Protein AF-A0A954UBF9-F1 (afdb_monomer)

Foldseek 3Di:
DDDDDDDDDDPDPDDDDPDDDPPPPVPPLVCCVVPPVLLVQLVVLLVVLVVVDVDQLSSLQVSLCVLVVDGDDPVRSVVSVVQLVVLVVVCVVPVPPDDHSSSVSSSVSSNVPPVPDDD

Mean predicted aligned error: 14.03 Å

pLDDT: mean 73.56, std 21.66, range [33.94, 95.56]

Structure (mmCIF, N/CA/C/O backbone):
data_AF-A0A954UBF9-F1
#
_entry.id   AF-A0A954UBF9-F1
#
loop_
_atom_site.group_PDB
_atom_site.id
_atom_site.type_symbol
_atom_site.label_atom_id
_atom_site.label_alt_id
_atom_site.label_comp_id
_atom_site.label_asym_id
_atom_site.label_entity_id
_atom_site.label_seq_id
_atom_site.pdbx_PDB_ins_code
_atom_site.Cartn_x
_atom_site.Cartn_y
_atom_site.Cartn_z
_atom_site.occupancy
_atom_site.B_iso_or_equiv
_atom_site.auth_seq_id
_atom_site.auth_comp_id
_atom_site.auth_asym_id
_atom_site.auth_atom_id
_atom_site.pdbx_PDB_model_num
ATOM 1 N N . MET A 1 1 ? 11.842 -38.700 4.504 1.00 33.94 1 MET A N 1
ATOM 2 C CA . MET A 1 1 ? 12.519 -37.690 5.351 1.00 33.94 1 MET A CA 1
ATOM 3 C C . MET A 1 1 ? 13.905 -38.224 5.705 1.00 33.94 1 MET A C 1
ATOM 5 O O . MET A 1 1 ? 13.950 -39.401 6.033 1.00 33.94 1 MET A O 1
ATOM 9 N N . PRO A 1 2 ? 14.974 -37.421 5.834 1.00 45.03 2 PRO A N 1
ATOM 10 C CA . PRO A 1 2 ? 15.465 -36.325 4.982 1.00 45.03 2 PRO A CA 1
ATOM 11 C C . PRO A 1 2 ? 17.010 -36.391 4.789 1.00 45.03 2 PRO A C 1
ATOM 13 O O . PRO A 1 2 ? 17.710 -37.001 5.590 1.00 45.03 2 PRO A O 1
ATOM 16 N N . GLN A 1 3 ? 17.579 -35.674 3.816 1.00 41.50 3 GLN A N 1
ATOM 17 C CA . GLN A 1 3 ? 18.884 -35.039 4.043 1.00 41.50 3 GLN A CA 1
ATOM 18 C C . GLN A 1 3 ? 19.006 -33.772 3.204 1.00 41.50 3 GLN A C 1
ATOM 20 O O . GLN A 1 3 ? 18.698 -33.726 2.018 1.00 41.50 3 GLN A O 1
ATOM 25 N N . VAL A 1 4 ? 19.362 -32.724 3.918 1.00 45.38 4 VAL A N 1
ATOM 26 C CA . VAL A 1 4 ? 19.354 -31.329 3.534 1.00 45.38 4 VAL A CA 1
ATOM 27 C C . VAL A 1 4 ? 20.754 -30.884 3.105 1.00 45.38 4 VAL A C 1
ATOM 29 O O . VAL A 1 4 ? 21.746 -31.338 3.665 1.00 45.38 4 VAL A O 1
ATOM 32 N N . PHE A 1 5 ? 20.759 -29.883 2.225 1.00 40.53 5 PHE A N 1
ATOM 33 C CA . PHE A 1 5 ? 21.739 -28.799 2.089 1.00 40.53 5 PHE A CA 1
ATOM 34 C C . PHE A 1 5 ? 23.041 -28.966 1.280 1.00 40.53 5 PHE A C 1
ATOM 36 O O . PHE A 1 5 ? 23.942 -29.714 1.638 1.00 40.53 5 PHE A O 1
ATOM 43 N N . ARG A 1 6 ? 23.166 -27.985 0.362 1.00 42.72 6 ARG A N 1
ATOM 44 C CA . ARG A 1 6 ? 24.368 -27.299 -0.159 1.00 42.72 6 ARG A CA 1
ATOM 45 C C . ARG A 1 6 ? 25.121 -28.079 -1.233 1.00 42.72 6 ARG A C 1
ATOM 47 O O . ARG A 1 6 ? 25.582 -29.187 -1.010 1.00 42.72 6 ARG A O 1
ATOM 54 N N . THR A 1 7 ? 25.335 -27.487 -2.405 1.00 43.22 7 THR A N 1
ATOM 55 C CA . THR A 1 7 ? 26.572 -26.720 -2.616 1.00 43.22 7 THR A CA 1
ATOM 56 C C . THR A 1 7 ? 26.487 -25.941 -3.932 1.00 43.22 7 THR A C 1
ATOM 58 O O . THR A 1 7 ? 26.424 -26.546 -4.991 1.00 43.22 7 THR A O 1
ATOM 61 N N . PHE A 1 8 ? 26.459 -24.616 -3.788 1.00 46.31 8 PHE A N 1
ATOM 62 C CA . PHE A 1 8 ? 27.173 -23.601 -4.569 1.00 46.31 8 PHE A CA 1
ATOM 63 C C . PHE A 1 8 ? 27.091 -23.617 -6.105 1.00 46.31 8 PHE A C 1
ATOM 65 O O . PHE A 1 8 ? 27.603 -24.501 -6.781 1.00 46.31 8 PHE A O 1
ATOM 72 N N . ASP A 1 9 ? 26.486 -22.536 -6.602 1.00 51.47 9 ASP A N 1
ATOM 73 C CA . ASP A 1 9 ? 26.899 -21.731 -7.75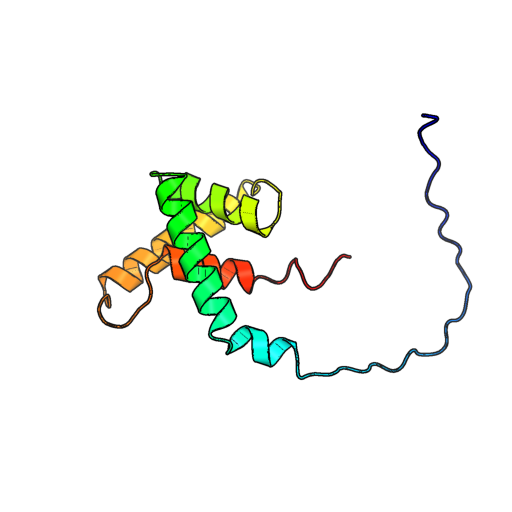3 1.00 51.47 9 ASP A CA 1
ATOM 74 C C . ASP A 1 9 ? 28.155 -22.225 -8.492 1.00 51.47 9 ASP A C 1
ATOM 76 O O . ASP A 1 9 ? 29.2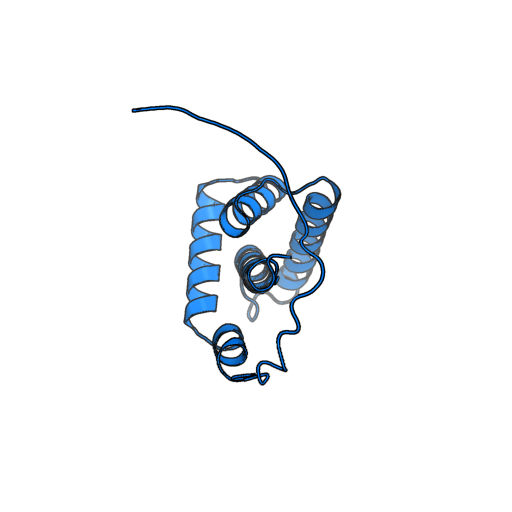89 -22.078 -8.031 1.00 51.47 9 ASP A O 1
ATOM 80 N N . ALA A 1 10 ? 27.921 -22.794 -9.669 1.00 41.09 10 ALA A N 1
ATOM 81 C CA . ALA A 1 10 ? 28.916 -22.884 -10.716 1.00 41.09 10 ALA A CA 1
ATOM 82 C C . ALA A 1 10 ? 28.309 -22.250 -11.967 1.00 41.09 10 ALA A C 1
ATOM 84 O O . ALA A 1 10 ? 27.628 -22.917 -12.752 1.00 41.09 10 ALA A O 1
ATOM 85 N N . ALA A 1 11 ? 28.561 -20.954 -12.155 1.00 42.06 11 ALA A N 1
ATOM 86 C CA . ALA A 1 11 ? 28.496 -20.329 -13.465 1.00 42.06 11 ALA A CA 1
ATOM 87 C C . ALA A 1 11 ? 29.330 -21.171 -14.444 1.00 42.06 11 ALA A C 1
ATOM 89 O O . ALA A 1 11 ? 30.557 -21.212 -14.361 1.00 42.06 11 ALA A O 1
ATOM 90 N N . SER A 1 12 ? 28.657 -21.881 -15.348 1.00 40.31 12 SER A N 1
ATOM 91 C CA . SER A 1 12 ? 29.299 -22.453 -16.528 1.00 40.31 12 SER A CA 1
ATOM 92 C C . SER A 1 12 ? 29.264 -21.387 -17.621 1.00 40.31 12 SER A C 1
ATOM 94 O O . SER A 1 12 ? 28.176 -21.087 -18.121 1.00 40.31 12 SER A O 1
ATOM 96 N N . PRO A 1 13 ? 30.407 -20.769 -17.970 1.00 53.22 13 PRO A N 1
ATOM 97 C CA . PRO A 1 13 ? 30.501 -19.964 -19.170 1.00 53.22 13 PRO A CA 1
ATOM 98 C C . PRO A 1 13 ? 30.523 -20.920 -20.368 1.00 53.22 13 PRO A C 1
ATOM 100 O O . PRO A 1 13 ? 30.956 -22.063 -20.249 1.00 53.22 13 PRO A O 1
ATOM 103 N N . ASP A 1 14 ? 30.055 -20.445 -21.513 1.00 49.03 14 ASP A N 1
ATOM 104 C CA . ASP A 1 14 ? 29.993 -21.183 -22.777 1.00 49.03 14 ASP A CA 1
ATOM 105 C C . ASP A 1 14 ? 28.873 -22.219 -22.898 1.00 49.03 14 ASP A C 1
ATOM 107 O O . ASP A 1 14 ? 29.082 -23.427 -22.983 1.00 49.03 14 ASP A O 1
ATOM 111 N N . ASN A 1 15 ? 27.654 -21.718 -23.104 1.00 35.69 15 ASN A N 1
ATOM 112 C CA . ASN A 1 15 ? 26.814 -22.344 -24.116 1.00 35.69 15 ASN A CA 1
ATOM 113 C C . ASN A 1 15 ? 26.088 -21.275 -24.935 1.00 35.69 15 ASN A C 1
ATOM 115 O O . ASN A 1 15 ? 25.137 -20.638 -24.474 1.00 35.69 15 ASN A O 1
ATOM 119 N N . HIS A 1 16 ? 26.562 -21.080 -26.169 1.00 43.47 16 HIS A N 1
ATOM 120 C CA . HIS A 1 16 ? 25.871 -20.341 -27.218 1.00 43.47 16 HIS A CA 1
ATOM 121 C C . HIS A 1 16 ? 24.403 -20.773 -27.269 1.00 43.47 16 HIS A C 1
ATOM 123 O O . HIS A 1 16 ? 24.077 -21.847 -27.771 1.00 43.47 16 HIS A O 1
ATOM 129 N N . THR A 1 17 ? 23.509 -19.916 -26.783 1.00 41.12 17 THR A N 1
ATOM 130 C CA . THR A 1 17 ? 22.085 -20.066 -27.064 1.00 41.12 17 THR A CA 1
ATOM 131 C C . THR A 1 17 ? 21.761 -19.087 -28.187 1.00 41.12 17 THR A C 1
ATOM 133 O O . THR A 1 17 ? 21.810 -17.875 -27.968 1.00 41.12 17 THR A O 1
ATOM 136 N N . PRO A 1 18 ? 21.505 -19.570 -29.415 1.00 45.16 18 PRO A N 1
ATOM 137 C CA . PRO A 1 18 ? 21.124 -18.706 -30.514 1.00 45.16 18 PRO A CA 1
ATOM 138 C C . PRO A 1 18 ? 19.775 -18.092 -30.149 1.00 45.16 18 PRO A C 1
ATOM 140 O O . PRO A 1 18 ? 18.848 -18.815 -29.793 1.00 45.16 18 PRO A O 1
ATOM 143 N N . ILE A 1 19 ? 19.729 -16.759 -30.169 1.00 52.78 19 ILE A N 1
ATOM 144 C CA . ILE A 1 19 ? 18.548 -15.890 -30.250 1.00 52.78 19 ILE A CA 1
ATOM 145 C C . ILE A 1 19 ? 17.236 -16.664 -30.061 1.00 52.78 19 ILE A C 1
ATOM 147 O O . ILE A 1 19 ? 16.664 -17.200 -31.012 1.00 52.78 19 ILE A O 1
ATOM 151 N N . ARG A 1 20 ? 16.722 -16.698 -28.8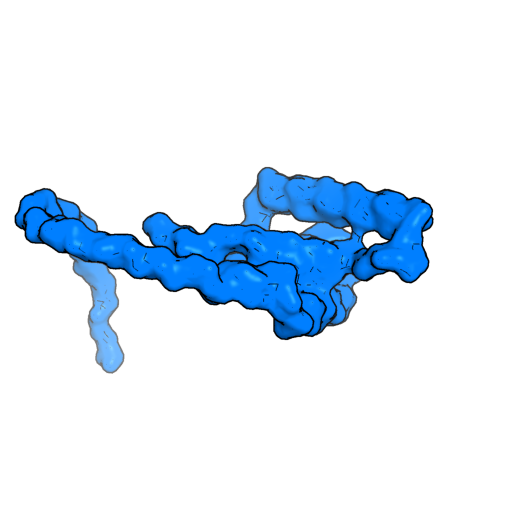27 1.00 47.97 20 ARG A N 1
ATOM 152 C CA . ARG A 1 20 ? 15.281 -16.884 -28.676 1.00 47.97 20 ARG A CA 1
ATOM 153 C C . ARG A 1 20 ? 14.632 -15.607 -29.180 1.00 47.97 20 ARG A C 1
ATOM 155 O O . ARG A 1 20 ? 14.919 -14.527 -28.669 1.00 47.97 20 ARG A O 1
ATOM 162 N N . ALA A 1 21 ? 13.790 -15.739 -30.197 1.00 43.22 21 ALA A N 1
ATOM 163 C CA . ALA A 1 21 ? 12.949 -14.652 -30.653 1.00 43.22 21 ALA A CA 1
ATOM 164 C C . ALA A 1 21 ? 12.226 -14.042 -29.445 1.00 43.22 21 ALA A C 1
ATOM 166 O O . ALA A 1 21 ? 11.537 -14.747 -28.704 1.00 43.22 21 ALA A O 1
ATOM 167 N N . GLN A 1 22 ? 12.401 -12.732 -29.260 1.00 45.50 22 GLN A N 1
ATOM 168 C CA . GLN A 1 22 ? 11.467 -11.915 -28.508 1.00 45.50 22 GLN A CA 1
ATOM 169 C C . GLN A 1 22 ? 10.094 -12.111 -29.143 1.00 45.50 22 GLN A C 1
ATOM 171 O O . GLN A 1 22 ? 9.754 -11.475 -30.136 1.00 45.50 22 GLN A O 1
ATOM 176 N N . THR A 1 23 ? 9.282 -12.982 -28.565 1.00 40.91 23 THR A N 1
ATOM 177 C CA . THR A 1 23 ? 7.846 -12.785 -28.638 1.00 40.91 23 THR A CA 1
ATOM 178 C C . THR A 1 23 ? 7.518 -11.871 -27.475 1.00 40.91 23 THR A C 1
ATOM 180 O O . THR A 1 23 ? 7.107 -12.319 -26.404 1.00 40.91 23 THR A O 1
ATOM 183 N N . SER A 1 24 ? 7.732 -10.566 -27.672 1.00 49.16 24 SER A N 1
ATOM 184 C CA . SER A 1 24 ? 6.822 -9.638 -27.027 1.00 49.16 24 SER A CA 1
ATOM 185 C C . SER A 1 24 ? 5.447 -10.062 -27.536 1.00 49.16 24 SER A C 1
ATOM 187 O O . SER A 1 24 ? 5.149 -9.974 -28.723 1.00 49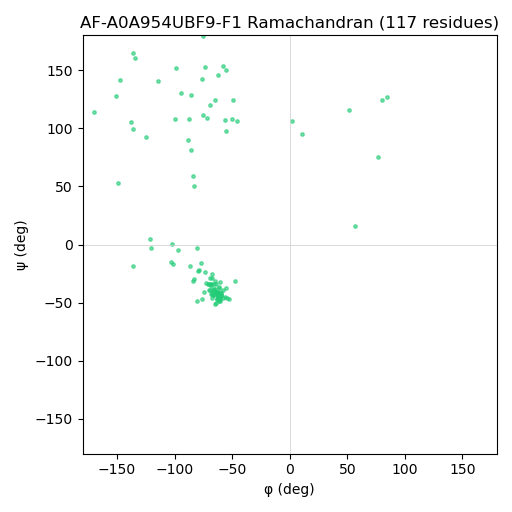.16 24 SER A O 1
ATOM 189 N N . VAL A 1 25 ? 4.650 -10.687 -26.675 1.00 43.69 25 VAL A N 1
ATOM 190 C CA . VAL A 1 25 ? 3.204 -10.640 -26.847 1.00 43.69 25 VAL A CA 1
ATOM 191 C C . VAL A 1 25 ? 2.816 -9.387 -26.078 1.00 43.69 25 VAL A C 1
ATOM 193 O O . VAL A 1 25 ? 2.617 -9.446 -24.862 1.00 43.69 25 VAL A O 1
ATOM 196 N N . PRO A 1 26 ? 2.796 -8.213 -26.731 1.00 48.75 26 PRO A N 1
ATOM 197 C CA . PRO A 1 26 ? 2.582 -6.941 -26.074 1.00 48.75 26 PRO A CA 1
ATOM 198 C C . PRO A 1 26 ? 1.068 -6.739 -25.943 1.00 48.75 26 PRO A C 1
ATOM 200 O O . PRO A 1 26 ? 0.500 -5.813 -26.509 1.00 48.75 26 PRO A O 1
ATOM 203 N N . GLN A 1 27 ? 0.390 -7.670 -25.267 1.00 45.94 27 GLN A N 1
ATOM 204 C CA . GLN A 1 27 ? -1.053 -7.588 -25.020 1.00 45.94 27 GLN A CA 1
ATOM 205 C C . GLN A 1 27 ? -1.457 -7.946 -23.586 1.00 45.94 27 GLN A C 1
ATOM 207 O O . GLN A 1 27 ? -2.527 -7.526 -23.159 1.00 45.94 27 GLN A O 1
ATOM 212 N N . GLN A 1 28 ? -0.618 -8.633 -22.797 1.00 42.00 28 GLN A N 1
ATOM 213 C CA . GLN A 1 28 ? -1.002 -8.995 -21.421 1.00 42.00 28 GLN A CA 1
ATOM 214 C C . GLN A 1 28 ? -0.757 -7.879 -20.395 1.00 42.00 28 GLN A C 1
ATOM 216 O O . GLN A 1 28 ? -1.558 -7.718 -19.479 1.00 42.00 28 GLN A O 1
ATOM 221 N N . GLY A 1 29 ? 0.259 -7.030 -20.588 1.00 49.09 29 GLY A N 1
ATOM 222 C CA . GLY A 1 29 ? 0.484 -5.869 -19.711 1.00 49.09 29 GLY A CA 1
ATOM 223 C C . GLY A 1 29 ? -0.584 -4.776 -19.851 1.00 49.09 29 GLY A C 1
ATOM 224 O O . GLY A 1 29 ? -0.897 -4.087 -18.885 1.00 49.09 29 GLY A O 1
ATOM 225 N N . LEU A 1 30 ? -1.196 -4.644 -21.036 1.00 46.44 30 LEU A N 1
ATOM 226 C CA . LEU A 1 30 ? -2.195 -3.601 -21.300 1.00 46.44 30 LEU A CA 1
ATOM 227 C C . LEU A 1 30 ? -3.591 -3.942 -20.746 1.00 46.44 30 LEU A C 1
ATOM 229 O O . LEU A 1 30 ? -4.381 -3.031 -20.499 1.00 46.44 30 LEU A O 1
ATOM 233 N N . TYR A 1 31 ? -3.882 -5.234 -20.536 1.00 45.44 31 TYR A N 1
ATOM 234 C CA . TYR A 1 31 ? -5.107 -5.681 -19.868 1.00 45.44 31 TYR A CA 1
ATOM 235 C C . TYR A 1 31 ? -5.031 -5.426 -18.359 1.00 45.44 31 TYR A C 1
ATOM 237 O O . TYR A 1 31 ? -5.986 -4.920 -17.788 1.00 45.44 31 TYR A O 1
ATOM 245 N N . LEU A 1 32 ? -3.877 -5.663 -17.722 1.00 49.50 32 LEU A N 1
ATOM 246 C CA . LEU A 1 32 ? -3.683 -5.384 -16.291 1.00 49.50 32 LEU A CA 1
ATOM 247 C C . LEU A 1 32 ? -3.939 -3.909 -15.935 1.00 49.50 32 LEU A C 1
ATOM 249 O O . LEU A 1 32 ? -4.585 -3.640 -14.929 1.00 49.50 32 LEU A O 1
ATOM 253 N N . LEU A 1 33 ? -3.527 -2.960 -16.784 1.00 48.97 33 LEU A N 1
ATOM 254 C CA . LEU A 1 33 ? -3.715 -1.525 -16.520 1.00 48.97 33 LEU A CA 1
ATOM 255 C C . LEU A 1 33 ? -5.149 -1.000 -16.756 1.00 48.97 33 LEU A C 1
ATOM 257 O O . LEU A 1 33 ? -5.459 0.096 -16.299 1.00 48.97 33 LEU A O 1
ATOM 261 N N . ASN A 1 34 ? -6.008 -1.745 -17.466 1.00 51.72 34 ASN A N 1
ATOM 262 C CA . ASN A 1 34 ? -7.398 -1.353 -17.774 1.00 51.72 34 ASN A CA 1
ATOM 263 C C . ASN A 1 34 ? -8.447 -2.348 -17.253 1.00 51.72 34 ASN A C 1
ATOM 265 O O . ASN A 1 34 ? -9.625 -2.215 -17.576 1.00 51.72 34 ASN A O 1
ATOM 269 N N . SER A 1 35 ? -8.044 -3.378 -16.507 1.00 60.69 35 SER A N 1
ATOM 270 C CA . SER A 1 35 ? -8.981 -4.414 -16.073 1.00 60.69 35 SER A CA 1
ATOM 271 C C . SER A 1 35 ? -9.684 -4.017 -14.782 1.00 60.69 35 SER A C 1
ATOM 273 O O . SER A 1 35 ? -9.029 -3.737 -13.776 1.00 60.69 35 SER A O 1
ATOM 275 N N . ASP A 1 36 ? -11.016 -4.105 -14.794 1.00 68.81 36 ASP A N 1
ATOM 276 C CA . ASP A 1 36 ? -11.865 -4.057 -13.596 1.00 68.81 36 ASP A CA 1
ATOM 277 C C . ASP A 1 36 ? -11.329 -4.988 -12.497 1.00 68.81 36 ASP A C 1
ATOM 279 O O . ASP A 1 36 ? -11.371 -4.662 -11.317 1.00 68.81 36 ASP A O 1
ATOM 283 N N . PHE A 1 37 ? -10.700 -6.096 -12.894 1.00 76.31 37 PHE A N 1
ATOM 284 C CA . PHE A 1 37 ? -10.041 -7.037 -11.997 1.00 76.31 37 PHE A CA 1
ATOM 285 C C . PHE A 1 37 ? -8.971 -6.400 -11.092 1.00 76.31 37 PHE A C 1
ATOM 287 O O . PHE A 1 37 ? -8.958 -6.661 -9.892 1.00 76.31 37 PHE A O 1
ATOM 294 N N . VAL A 1 38 ? -8.082 -5.546 -11.614 1.00 77.75 38 VAL A N 1
ATOM 295 C CA . VAL A 1 38 ? -7.056 -4.887 -10.778 1.00 77.75 38 VAL A 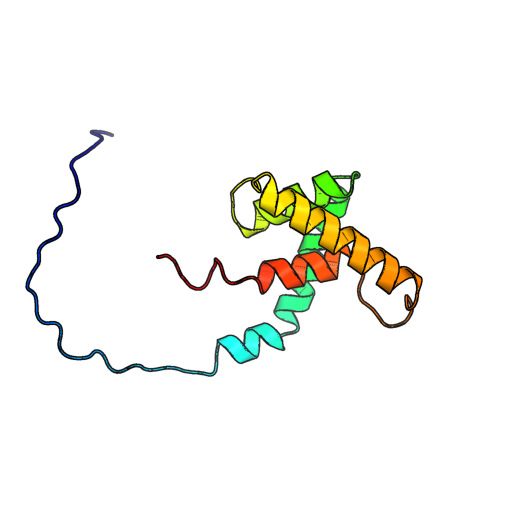CA 1
ATOM 296 C C . VAL A 1 38 ? -7.680 -3.832 -9.868 1.00 77.75 38 VAL A C 1
ATOM 298 O O . VAL A 1 38 ? -7.245 -3.680 -8.727 1.00 77.75 38 VAL A O 1
ATOM 301 N N . ALA A 1 39 ? -8.728 -3.145 -10.328 1.00 82.25 39 ALA A N 1
ATOM 302 C CA . ALA A 1 39 ? -9.470 -2.202 -9.496 1.00 82.25 39 ALA A CA 1
ATOM 303 C C . ALA A 1 39 ? -10.197 -2.914 -8.340 1.00 82.25 39 ALA A C 1
ATOM 305 O O . ALA A 1 39 ? -10.115 -2.472 -7.194 1.00 82.25 39 ALA A O 1
ATOM 306 N N . GLU A 1 40 ? -10.839 -4.053 -8.613 1.00 86.44 40 GLU A N 1
ATOM 307 C CA . GLU A 1 40 ? -11.473 -4.905 -7.603 1.00 86.44 40 GLU A CA 1
ATOM 308 C C . GLU A 1 40 ? -10.451 -5.452 -6.601 1.00 86.44 40 GLU A C 1
ATOM 310 O O . GLU A 1 40 ? -10.686 -5.405 -5.393 1.00 86.44 40 GLU A O 1
ATOM 315 N N . LEU A 1 41 ? -9.294 -5.925 -7.075 1.00 87.50 41 LEU A N 1
ATOM 316 C CA . LEU A 1 41 ? -8.207 -6.377 -6.205 1.00 87.50 41 LEU A CA 1
ATOM 317 C C . LEU A 1 41 ? -7.671 -5.246 -5.325 1.00 87.50 41 LEU A C 1
ATOM 319 O O . LEU A 1 41 ? -7.455 -5.456 -4.131 1.00 87.50 41 LEU A O 1
ATOM 323 N N . ALA A 1 42 ? -7.481 -4.051 -5.888 1.00 90.56 42 ALA A N 1
ATOM 324 C CA . ALA A 1 42 ? -7.036 -2.885 -5.136 1.00 90.56 42 ALA A CA 1
ATOM 325 C C . ALA A 1 42 ? -8.046 -2.501 -4.044 1.00 90.56 42 ALA A C 1
ATOM 327 O O . ALA A 1 42 ? -7.648 -2.209 -2.915 1.00 90.56 42 ALA A O 1
ATOM 328 N N . GLN A 1 43 ? -9.345 -2.567 -4.351 1.00 92.12 43 GLN A N 1
ATOM 329 C CA . GLN A 1 43 ? -10.407 -2.321 -3.378 1.00 92.12 43 GLN A CA 1
ATOM 330 C C . GLN A 1 43 ? -10.398 -3.368 -2.258 1.00 92.12 43 GLN A C 1
ATOM 332 O O . GLN A 1 43 ? -10.329 -3.013 -1.085 1.00 92.12 43 GLN A O 1
ATOM 337 N N . GLN A 1 44 ? -10.375 -4.657 -2.601 1.00 93.38 44 GLN A N 1
ATOM 338 C CA . GLN A 1 44 ? -10.350 -5.734 -1.605 1.00 93.38 44 GLN A CA 1
ATOM 339 C C . GLN A 1 44 ? -9.101 -5.676 -0.718 1.00 93.38 44 GLN A C 1
ATOM 341 O O . GLN A 1 44 ? -9.163 -5.956 0.483 1.00 93.38 44 GLN A O 1
ATOM 346 N N . LEU A 1 45 ? -7.950 -5.322 -1.294 1.00 92.12 45 LEU A N 1
ATOM 347 C CA . LEU A 1 45 ? -6.713 -5.163 -0.543 1.00 92.12 45 LEU A CA 1
ATOM 348 C C . LEU A 1 45 ? -6.793 -3.971 0.420 1.00 92.12 45 LEU A C 1
ATOM 350 O O . LEU A 1 45 ? -6.350 -4.090 1.566 1.00 92.12 45 LEU A O 1
ATOM 354 N N . ALA A 1 46 ? -7.386 -2.856 -0.010 1.00 93.88 46 ALA A N 1
ATOM 355 C CA . ALA A 1 46 ? -7.633 -1.704 0.851 1.00 93.88 46 ALA A CA 1
ATOM 356 C C . ALA A 1 46 ? -8.559 -2.065 2.025 1.00 93.88 46 ALA A C 1
ATOM 358 O O . ALA A 1 46 ? -8.180 -1.839 3.175 1.00 93.88 46 ALA A O 1
ATOM 359 N N . ASP A 1 47 ? -9.688 -2.729 1.764 1.00 94.19 47 ASP A N 1
ATOM 360 C CA . ASP A 1 47 ? -10.660 -3.120 2.797 1.00 94.19 47 ASP A CA 1
ATOM 361 C C . ASP A 1 47 ? -10.026 -4.037 3.858 1.00 94.19 47 ASP A C 1
ATOM 363 O O . ASP A 1 47 ? -10.220 -3.866 5.065 1.00 94.19 47 ASP A O 1
ATOM 367 N N . ARG A 1 48 ? -9.207 -5.005 3.423 1.00 94.12 48 ARG A N 1
ATOM 368 C CA . ARG A 1 48 ? -8.466 -5.883 4.342 1.00 94.12 48 ARG A CA 1
ATOM 369 C C . ARG A 1 48 ? -7.419 -5.118 5.151 1.00 94.12 48 ARG A C 1
ATOM 371 O O . ARG A 1 48 ? -7.181 -5.461 6.308 1.00 94.12 48 ARG A O 1
ATOM 378 N N . THR A 1 49 ? -6.808 -4.094 4.559 1.00 94.56 49 THR A N 1
ATOM 379 C CA . THR A 1 49 ? -5.814 -3.253 5.237 1.00 94.56 49 THR A CA 1
ATOM 380 C C . THR A 1 49 ? -6.455 -2.421 6.345 1.00 94.56 49 THR A C 1
ATOM 382 O O . THR A 1 49 ? -5.901 -2.346 7.442 1.00 94.56 49 THR A O 1
ATOM 385 N N . GLU A 1 50 ? -7.635 -1.847 6.097 1.00 93.06 50 GLU A N 1
ATOM 386 C CA . GLU A 1 50 ? -8.388 -1.084 7.104 1.00 93.06 50 GLU A CA 1
ATOM 387 C C . GLU A 1 50 ? -8.780 -1.940 8.314 1.00 93.06 50 GLU A C 1
ATOM 389 O O . GLU A 1 50 ? -8.736 -1.472 9.451 1.00 93.06 50 GLU A O 1
ATOM 394 N N . GLN A 1 51 ? -9.112 -3.213 8.082 1.00 93.25 51 GLN A N 1
ATOM 395 C CA . GLN A 1 51 ? -9.434 -4.165 9.150 1.00 93.25 51 GLN A CA 1
ATOM 396 C C . GLN A 1 51 ? -8.196 -4.607 9.940 1.00 93.25 51 GLN A C 1
ATOM 398 O O . GLN A 1 51 ? -8.290 -4.884 11.136 1.00 93.25 51 GLN A O 1
ATOM 403 N N . ALA A 1 52 ? -7.039 -4.703 9.281 1.00 90.69 52 ALA A N 1
ATOM 404 C CA . ALA A 1 52 ? -5.814 -5.211 9.887 1.00 90.69 52 ALA A CA 1
ATOM 405 C C . ALA A 1 52 ? -5.036 -4.152 10.684 1.00 90.69 52 ALA A C 1
ATOM 407 O O . ALA A 1 52 ? -4.332 -4.502 11.634 1.00 90.69 52 ALA A O 1
ATOM 408 N N . ALA A 1 53 ? -5.132 -2.874 10.305 1.00 92.50 53 ALA A N 1
ATOM 409 C CA . ALA A 1 53 ? -4.394 -1.793 10.948 1.00 92.50 53 ALA A CA 1
ATOM 410 C C . ALA A 1 53 ? -5.175 -0.473 10.941 1.00 92.50 53 ALA A C 1
ATOM 412 O O . ALA A 1 53 ? -5.797 -0.101 9.951 1.00 92.50 53 ALA A O 1
ATOM 413 N N . SER A 1 54 ? -5.077 0.284 12.038 1.00 90.00 54 SER A N 1
ATOM 414 C CA . SER A 1 54 ? -5.731 1.598 12.180 1.00 90.00 54 SER A CA 1
ATOM 415 C C . SER A 1 54 ? -4.782 2.783 11.973 1.00 90.00 54 SER A C 1
ATOM 417 O O . SER A 1 54 ? -5.232 3.909 11.785 1.00 90.00 54 SER A O 1
ATOM 419 N N . VAL A 1 55 ? -3.465 2.552 12.031 1.00 93.75 55 VAL A N 1
ATOM 420 C CA . VAL A 1 55 ? -2.449 3.603 11.868 1.00 93.75 55 VAL A CA 1
ATOM 421 C C . VAL A 1 55 ? -1.991 3.644 10.406 1.00 93.75 55 VAL A C 1
ATOM 423 O O . VAL A 1 55 ? -1.603 2.595 9.898 1.00 93.75 55 VAL A O 1
ATOM 426 N N . PRO A 1 56 ? -1.950 4.816 9.741 1.00 91.56 56 PRO A N 1
ATOM 427 C CA . PRO A 1 56 ? -1.616 4.937 8.315 1.00 91.56 56 PRO A CA 1
ATOM 428 C C . PRO A 1 56 ? -0.306 4.261 7.899 1.00 91.56 56 PRO A C 1
ATOM 430 O O . PRO A 1 56 ? -0.275 3.496 6.943 1.00 91.56 56 PRO A O 1
ATOM 433 N N . SER A 1 57 ? 0.760 4.493 8.661 1.00 92.75 57 SER A N 1
ATOM 434 C CA . SER A 1 57 ? 2.076 3.915 8.379 1.00 92.75 57 SER A CA 1
ATOM 435 C C . SER A 1 57 ? 2.072 2.388 8.525 1.00 92.75 57 SER A C 1
ATOM 437 O O . SER A 1 57 ? 2.600 1.663 7.682 1.00 92.75 57 SER A O 1
ATOM 439 N N . ALA A 1 58 ? 1.348 1.871 9.526 1.00 93.38 58 ALA A N 1
ATOM 440 C CA . ALA A 1 58 ? 1.152 0.435 9.711 1.00 93.38 58 ALA A CA 1
ATOM 441 C C . ALA A 1 58 ? 0.256 -0.188 8.625 1.00 93.38 58 ALA A C 1
ATOM 443 O O . ALA A 1 58 ? 0.493 -1.325 8.226 1.00 93.38 58 ALA A O 1
ATOM 444 N N . GLN A 1 59 ? -0.746 0.546 8.129 1.00 95.25 59 GLN A N 1
ATOM 445 C CA . GLN A 1 59 ? -1.568 0.143 6.984 1.00 95.25 59 GLN A CA 1
ATOM 446 C C . GLN A 1 59 ? -0.704 -0.008 5.728 1.00 95.25 59 GLN A C 1
ATOM 448 O O . GLN A 1 59 ? -0.772 -1.039 5.060 1.00 95.25 59 GLN A O 1
ATOM 453 N N . ALA A 1 60 ? 0.158 0.975 5.454 1.00 94.00 60 ALA A N 1
ATOM 454 C CA . ALA A 1 60 ? 1.070 0.942 4.315 1.00 94.00 60 ALA A CA 1
ATOM 455 C C . ALA A 1 60 ? 2.033 -0.253 4.396 1.00 94.00 60 ALA A C 1
ATOM 457 O O . ALA A 1 60 ? 2.134 -1.034 3.451 1.00 94.00 60 ALA A O 1
ATOM 458 N N . ALA A 1 61 ? 2.663 -0.456 5.558 1.00 94.81 61 ALA A N 1
ATOM 459 C CA . ALA A 1 61 ? 3.571 -1.575 5.793 1.00 94.81 61 ALA A CA 1
ATOM 460 C C . ALA A 1 61 ? 2.871 -2.940 5.685 1.00 94.81 61 ALA A C 1
ATOM 462 O O . ALA A 1 61 ? 3.424 -3.894 5.131 1.00 94.81 61 ALA A O 1
ATOM 463 N N . TRP A 1 62 ? 1.645 -3.047 6.210 1.00 95.56 62 TRP A N 1
ATOM 464 C CA . TRP A 1 62 ? 0.853 -4.272 6.125 1.00 95.56 62 TRP A CA 1
ATOM 465 C C . TRP A 1 62 ? 0.518 -4.612 4.674 1.00 95.56 62 TRP A C 1
ATOM 467 O O . TRP A 1 62 ? 0.732 -5.751 4.255 1.00 95.56 62 TRP A O 1
ATOM 477 N N . MET A 1 63 ? 0.051 -3.620 3.910 1.00 94.38 63 MET A N 1
ATOM 478 C CA . MET A 1 63 ? -0.297 -3.768 2.499 1.00 94.38 63 MET A CA 1
ATOM 479 C C . MET A 1 63 ? 0.929 -4.148 1.665 1.00 94.38 63 MET A C 1
ATOM 481 O O . MET A 1 63 ? 0.877 -5.121 0.916 1.00 94.38 63 MET A O 1
ATOM 485 N N . PHE A 1 64 ? 2.056 -3.461 1.873 1.00 93.75 64 PHE A N 1
ATOM 486 C CA . PHE A 1 64 ? 3.335 -3.782 1.239 1.00 93.75 64 PHE A CA 1
ATOM 487 C C . PHE A 1 64 ? 3.733 -5.241 1.485 1.00 93.75 64 PHE A C 1
ATOM 489 O O . PHE A 1 64 ? 4.060 -5.971 0.551 1.00 93.75 64 PHE A O 1
ATOM 496 N N . LYS A 1 65 ? 3.608 -5.710 2.731 1.00 93.44 65 LYS A N 1
ATOM 497 C CA . LYS A 1 65 ? 3.890 -7.103 3.083 1.00 93.44 65 LYS A CA 1
ATOM 498 C C . LYS A 1 65 ? 2.945 -8.097 2.412 1.00 93.44 65 LYS A C 1
ATOM 500 O O . LYS A 1 65 ? 3.382 -9.203 2.107 1.00 93.44 65 LYS A O 1
ATOM 505 N N . GLN A 1 66 ? 1.678 -7.747 2.188 1.00 92.56 66 GLN A N 1
ATOM 506 C CA . GLN A 1 66 ? 0.763 -8.629 1.455 1.00 92.56 66 GLN A CA 1
ATOM 507 C C . GLN A 1 66 ? 1.139 -8.747 -0.025 1.00 92.56 66 GLN A C 1
ATOM 509 O O . GLN A 1 66 ? 0.984 -9.823 -0.593 1.00 92.56 66 GLN A O 1
ATOM 514 N N . VAL A 1 67 ? 1.629 -7.663 -0.635 1.00 90.00 67 VAL A N 1
ATOM 515 C CA . VAL A 1 67 ? 1.979 -7.630 -2.063 1.00 90.00 67 VAL A CA 1
ATOM 516 C C . VAL A 1 67 ? 3.354 -8.258 -2.316 1.00 90.00 67 VAL A C 1
ATOM 518 O O . VAL A 1 67 ? 3.474 -9.138 -3.163 1.00 90.00 67 VAL A O 1
ATOM 521 N N . PHE A 1 68 ? 4.375 -7.871 -1.548 1.00 88.56 68 PHE A N 1
ATOM 522 C CA . PHE A 1 68 ? 5.773 -8.268 -1.781 1.00 88.56 68 PHE A CA 1
ATOM 523 C C . PHE A 1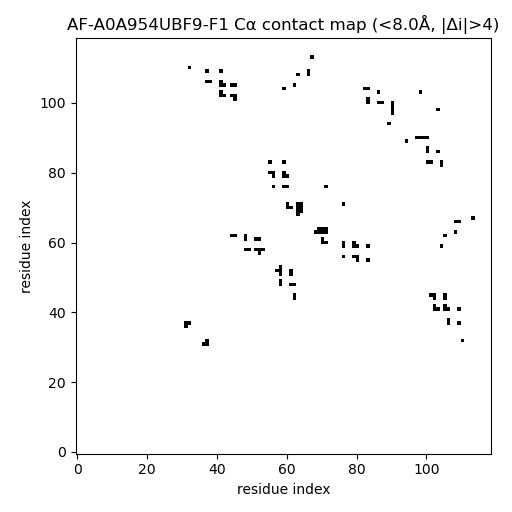 68 ? 6.279 -9.378 -0.854 1.00 88.56 68 PHE A C 1
ATOM 525 O O . PHE A 1 68 ? 7.440 -9.773 -0.930 1.00 88.56 68 PHE A O 1
ATOM 532 N N . CYS A 1 69 ? 5.440 -9.881 0.057 1.00 91.44 69 CYS A N 1
ATOM 533 C CA . CYS A 1 69 ? 5.796 -10.928 1.026 1.00 91.44 69 CYS A CA 1
ATOM 534 C C . CYS A 1 69 ? 7.007 -10.604 1.932 1.00 91.44 69 CYS A C 1
ATOM 536 O O . CYS A 1 69 ? 7.530 -11.492 2.607 1.00 91.44 69 CYS A O 1
ATOM 538 N N . ARG A 1 70 ? 7.424 -9.335 2.013 1.00 91.62 70 ARG A N 1
ATOM 539 C CA . ARG A 1 70 ? 8.510 -8.834 2.869 1.00 91.62 70 ARG A CA 1
ATOM 540 C C . ARG A 1 70 ? 8.089 -7.550 3.578 1.00 91.62 70 ARG A C 1
ATOM 542 O O . ARG A 1 70 ? 7.126 -6.905 3.182 1.00 91.62 70 ARG A O 1
ATOM 549 N N . THR A 1 71 ? 8.775 -7.187 4.655 1.00 92.44 71 THR A N 1
ATOM 550 C CA . THR A 1 71 ? 8.577 -5.868 5.274 1.00 92.44 71 THR A CA 1
ATOM 551 C C . THR A 1 71 ? 9.283 -4.802 4.439 1.00 92.44 71 THR A C 1
ATOM 553 O O . THR A 1 71 ? 10.372 -5.099 3.938 1.00 92.44 71 THR A O 1
ATOM 556 N N . PRO A 1 72 ? 8.706 -3.597 4.294 1.00 92.44 72 PRO A N 1
ATOM 557 C CA . PRO A 1 72 ? 9.411 -2.498 3.649 1.00 92.44 72 PRO A CA 1
ATOM 558 C C . PRO A 1 72 ? 10.658 -2.140 4.460 1.00 92.44 72 PRO A C 1
ATOM 560 O O . PRO A 1 72 ? 10.665 -2.252 5.694 1.00 92.44 72 PRO A O 1
ATOM 563 N N . ASP A 1 73 ? 11.717 -1.732 3.772 1.00 94.81 73 ASP A N 1
ATOM 564 C CA . ASP A 1 73 ? 12.862 -1.105 4.423 1.00 94.81 73 ASP A CA 1
ATOM 565 C C . ASP A 1 73 ? 12.548 0.348 4.838 1.00 94.81 73 ASP A C 1
ATOM 567 O O . 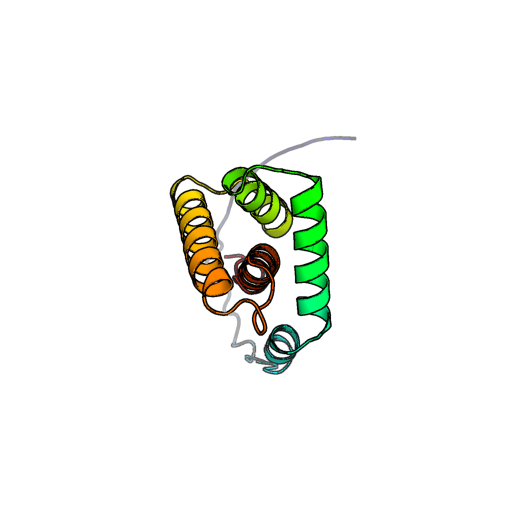ASP A 1 73 ? 11.440 0.851 4.653 1.00 94.81 73 ASP A O 1
ATOM 571 N N . ALA A 1 74 ? 13.514 1.038 5.452 1.00 93.88 74 ALA A N 1
ATOM 572 C CA . ALA A 1 74 ? 13.301 2.402 5.939 1.00 93.88 74 ALA A CA 1
ATOM 573 C C . ALA A 1 74 ? 13.042 3.423 4.814 1.00 93.88 74 ALA A C 1
ATOM 575 O O . ALA A 1 74 ? 12.326 4.400 5.034 1.00 93.88 74 ALA A O 1
ATOM 576 N N . VAL A 1 75 ? 13.623 3.211 3.630 1.00 94.31 75 VAL A N 1
ATOM 577 C CA . VAL A 1 75 ? 13.461 4.101 2.473 1.00 94.31 75 VAL A CA 1
ATOM 578 C C . VAL A 1 75 ? 12.095 3.866 1.840 1.00 94.31 75 VAL A C 1
ATOM 580 O O . VAL A 1 75 ? 11.348 4.814 1.615 1.00 94.31 75 VAL A O 1
ATOM 583 N N . GLU A 1 76 ? 11.730 2.606 1.623 1.00 92.62 76 GLU A N 1
ATOM 584 C CA . GLU A 1 76 ? 10.420 2.210 1.110 1.00 92.62 76 GLU A CA 1
ATOM 585 C C . GLU A 1 76 ? 9.300 2.649 2.050 1.00 92.62 76 GLU A C 1
ATOM 587 O O . GLU A 1 76 ? 8.301 3.198 1.597 1.00 92.62 76 GLU A O 1
ATOM 592 N N . GLN A 1 77 ? 9.480 2.484 3.363 1.00 94.88 77 GLN A N 1
ATOM 593 C CA . GLN A 1 77 ? 8.506 2.938 4.350 1.00 94.88 77 GLN A CA 1
ATOM 594 C C . GLN A 1 77 ? 8.282 4.452 4.265 1.00 94.88 77 GLN A C 1
ATOM 596 O O . GLN A 1 77 ? 7.136 4.899 4.280 1.00 94.88 77 GLN A O 1
ATOM 601 N N . ALA A 1 78 ? 9.354 5.238 4.123 1.00 93.69 78 ALA A N 1
ATOM 602 C CA . ALA A 1 78 ? 9.240 6.682 3.955 1.00 93.69 78 ALA A CA 1
ATOM 603 C C . ALA A 1 78 ? 8.488 7.053 2.664 1.00 93.69 78 ALA A C 1
ATOM 605 O O . ALA A 1 78 ? 7.617 7.920 2.700 1.00 93.69 78 ALA A O 1
ATOM 606 N N . LEU A 1 79 ? 8.760 6.357 1.553 1.00 93.38 79 LEU A N 1
ATOM 607 C CA . LEU A 1 79 ? 8.054 6.562 0.283 1.00 93.38 79 LEU A CA 1
ATOM 608 C C . LEU A 1 79 ? 6.563 6.210 0.381 1.00 93.38 79 LEU A C 1
ATOM 610 O O . LEU A 1 79 ? 5.721 6.928 -0.157 1.00 93.38 79 LEU A O 1
ATOM 614 N N . LEU A 1 80 ? 6.223 5.123 1.078 1.00 93.62 80 LEU A N 1
ATOM 615 C CA . LEU A 1 80 ? 4.836 4.724 1.323 1.00 93.62 80 LEU A CA 1
ATOM 616 C C . LEU A 1 80 ? 4.085 5.779 2.146 1.00 93.62 80 LEU A C 1
ATOM 618 O O . LEU A 1 80 ? 2.948 6.130 1.817 1.00 93.62 80 LEU A O 1
ATOM 622 N N . ASP A 1 81 ? 4.724 6.291 3.198 1.00 94.38 81 ASP A N 1
ATOM 623 C CA . ASP A 1 81 ? 4.149 7.312 4.071 1.00 94.38 81 ASP A CA 1
ATOM 624 C C . ASP A 1 81 ? 3.961 8.646 3.325 1.00 94.38 81 ASP A C 1
ATOM 626 O O . ASP A 1 81 ? 2.882 9.246 3.401 1.00 94.38 81 ASP A O 1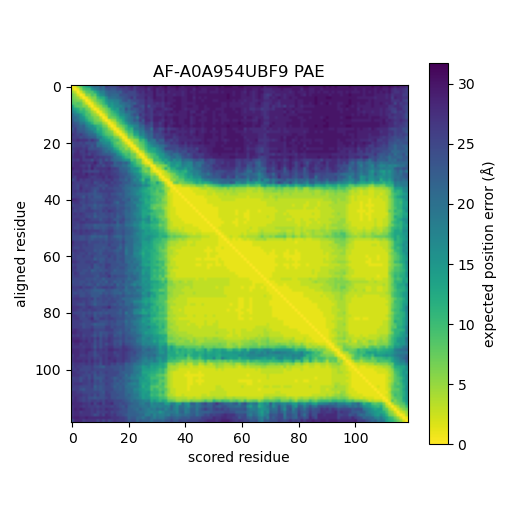
ATOM 630 N N . GLU A 1 82 ? 4.953 9.065 2.532 1.00 93.69 82 GLU A N 1
ATOM 631 C CA . GLU A 1 82 ? 4.870 10.247 1.665 1.00 93.69 82 GLU A CA 1
ATOM 632 C C . GLU A 1 82 ? 3.740 10.108 0.636 1.00 93.69 82 GLU A C 1
ATOM 634 O O . GLU A 1 82 ? 2.905 11.007 0.488 1.00 93.69 82 GLU A O 1
ATOM 639 N N . PHE A 1 83 ? 3.652 8.955 -0.032 1.00 91.75 83 PHE A N 1
ATOM 640 C CA . PHE A 1 83 ? 2.607 8.688 -1.016 1.00 91.75 83 PHE A CA 1
ATOM 641 C C . PHE A 1 83 ? 1.206 8.753 -0.394 1.00 91.75 83 PHE A C 1
ATOM 643 O O . PHE A 1 83 ? 0.291 9.362 -0.962 1.00 91.75 83 PHE A O 1
ATOM 650 N N . LEU A 1 84 ? 1.014 8.155 0.789 1.00 92.69 84 LEU A N 1
ATOM 651 C CA . LEU A 1 84 ? -0.264 8.209 1.504 1.00 92.69 84 LEU A CA 1
ATOM 652 C C . LEU A 1 84 ? -0.626 9.626 1.945 1.00 92.69 84 LEU A C 1
ATOM 654 O O . LEU A 1 84 ? -1.800 10.003 1.886 1.00 92.69 84 LEU A O 1
ATOM 658 N N . GLN A 1 85 ? 0.352 10.420 2.376 1.00 92.69 85 GLN A N 1
ATOM 659 C CA . GLN A 1 85 ? 0.114 11.814 2.728 1.00 92.69 85 GLN A CA 1
ATOM 660 C C . GLN A 1 85 ? -0.313 12.625 1.497 1.00 92.69 85 GLN A C 1
ATOM 662 O O . GLN A 1 85 ? -1.381 13.244 1.513 1.00 92.69 85 GLN A O 1
ATOM 667 N N . ALA A 1 86 ? 0.448 12.542 0.404 1.00 89.88 86 ALA A N 1
ATOM 668 C CA . ALA A 1 86 ? 0.155 13.261 -0.833 1.00 89.88 86 ALA A CA 1
ATOM 669 C C . ALA A 1 86 ? -1.214 12.870 -1.418 1.00 89.88 86 ALA A C 1
ATOM 671 O O . ALA A 1 86 ? -1.983 13.720 -1.873 1.00 89.88 86 ALA A O 1
ATOM 672 N N . THR A 1 87 ? -1.569 11.583 -1.394 1.00 90.25 87 THR A N 1
ATOM 673 C CA . THR A 1 87 ? -2.879 11.124 -1.886 1.00 90.25 87 THR A CA 1
ATOM 674 C C . THR A 1 87 ? -4.036 11.583 -1.003 1.00 90.25 87 THR A C 1
ATOM 676 O O . THR A 1 87 ? -5.097 11.901 -1.540 1.00 90.25 87 THR A O 1
ATOM 679 N N . ARG A 1 88 ? -3.852 11.693 0.318 1.00 89.69 88 ARG A N 1
ATOM 680 C CA . ARG A 1 88 ? -4.868 12.245 1.235 1.00 89.69 88 ARG A CA 1
ATOM 681 C C . ARG A 1 88 ? -5.104 13.730 1.023 1.00 89.69 88 ARG A C 1
ATOM 683 O O . ARG A 1 88 ? -6.254 14.147 0.943 1.00 89.69 88 ARG A O 1
ATOM 690 N N . GLU A 1 89 ? -4.041 14.516 0.896 1.00 88.81 89 GLU A N 1
ATOM 691 C CA . GLU A 1 89 ? -4.137 15.957 0.628 1.00 88.81 89 GLU A CA 1
ATOM 692 C C . GLU A 1 89 ? -4.871 16.221 -0.697 1.00 88.81 89 GLU A C 1
ATOM 694 O O . GLU A 1 89 ? -5.801 17.035 -0.770 1.00 88.81 89 GLU A O 1
ATOM 699 N N . ASN A 1 90 ? -4.531 15.442 -1.727 1.00 85.12 90 ASN A N 1
ATOM 700 C CA . ASN A 1 90 ? -5.200 15.489 -3.023 1.00 85.12 90 ASN A CA 1
ATOM 701 C C . ASN A 1 90 ? -6.658 15.001 -2.965 1.00 85.12 90 ASN A C 1
ATOM 703 O O . ASN A 1 90 ? -7.521 15.580 -3.626 1.00 85.12 90 ASN A O 1
ATOM 707 N N . HIS A 1 91 ? -6.954 13.952 -2.189 1.00 85.06 91 HIS A N 1
ATOM 708 C CA . HIS A 1 91 ? -8.315 13.435 -2.032 1.00 85.06 91 HIS A CA 1
ATOM 709 C C . HIS A 1 91 ? -9.204 14.427 -1.275 1.00 85.06 91 HIS A C 1
ATOM 711 O O . HIS A 1 91 ? -10.305 14.706 -1.730 1.00 85.06 91 HIS A O 1
ATOM 717 N N . ASN A 1 92 ? -8.713 15.051 -0.204 1.00 84.12 92 ASN A N 1
ATOM 718 C CA . ASN A 1 92 ? -9.461 16.071 0.540 1.00 84.12 92 ASN A CA 1
ATOM 719 C C . ASN A 1 92 ? -9.821 17.283 -0.333 1.00 84.12 92 ASN A C 1
ATOM 721 O O . ASN A 1 92 ? -10.877 17.886 -0.156 1.00 84.12 92 ASN A O 1
ATOM 725 N N . SER A 1 93 ? -8.960 17.614 -1.297 1.00 80.50 93 SER A N 1
ATOM 726 C CA . SER A 1 93 ? -9.174 18.725 -2.230 1.00 80.50 93 SER A CA 1
ATOM 727 C C . SER A 1 93 ? -10.152 18.391 -3.365 1.00 80.50 93 SER A C 1
ATOM 729 O O . SER A 1 93 ? -10.715 19.301 -3.970 1.00 80.50 93 SER A O 1
ATOM 731 N N . ASN A 1 94 ? -10.355 17.106 -3.686 1.00 73.69 94 ASN A N 1
ATOM 732 C CA . ASN A 1 94 ? -11.189 16.671 -4.812 1.00 73.69 94 ASN A CA 1
ATOM 733 C C . ASN A 1 94 ? -11.862 15.302 -4.557 1.00 73.69 94 ASN A C 1
ATOM 735 O O . ASN A 1 94 ? -11.733 14.360 -5.345 1.00 73.69 94 ASN A O 1
ATOM 739 N N . ALA A 1 95 ? -12.562 15.187 -3.423 1.00 70.06 95 ALA A N 1
ATOM 740 C CA . ALA A 1 95 ? -13.039 13.909 -2.878 1.00 70.06 95 ALA A CA 1
ATOM 741 C C . ALA A 1 95 ? -14.125 13.228 -3.725 1.00 70.06 95 ALA A C 1
ATOM 743 O O . ALA A 1 95 ? -14.268 12.011 -3.689 1.00 70.06 95 ALA A O 1
ATOM 744 N N . VAL A 1 96 ? -14.883 13.996 -4.515 1.00 67.56 96 VAL A N 1
ATOM 745 C CA . VAL A 1 96 ? -16.070 13.500 -5.235 1.0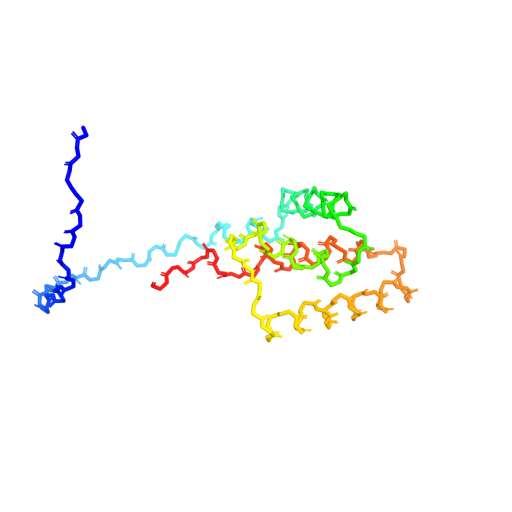0 67.56 96 VAL A CA 1
ATOM 746 C C . VAL A 1 96 ? -15.708 12.605 -6.428 1.00 67.56 96 VAL A C 1
ATOM 748 O O . VAL A 1 96 ? -16.527 11.803 -6.860 1.00 67.56 96 VAL A O 1
ATOM 751 N N . SER A 1 97 ? -14.498 12.731 -6.984 1.00 64.81 97 SER A N 1
ATOM 752 C CA . SER A 1 97 ? -14.111 12.046 -8.234 1.00 64.81 97 SER A CA 1
ATOM 753 C C . SER A 1 97 ? -12.917 11.099 -8.105 1.00 64.81 97 SER A C 1
ATOM 755 O O . SER A 1 97 ? -12.545 10.468 -9.092 1.00 64.81 97 SER A O 1
ATOM 757 N N . ARG A 1 98 ? -12.280 10.999 -6.931 1.00 76.38 98 ARG A N 1
ATOM 758 C CA . ARG A 1 98 ? -11.077 10.171 -6.746 1.00 76.38 98 ARG A CA 1
ATOM 759 C C . ARG A 1 98 ? -11.328 9.009 -5.800 1.00 76.38 98 ARG A C 1
ATOM 761 O O . ARG A 1 98 ? -11.948 9.183 -4.757 1.00 76.38 98 ARG A O 1
ATOM 768 N N . SER A 1 99 ? -10.751 7.857 -6.132 1.00 83.69 99 SER A N 1
ATOM 769 C CA . SER A 1 99 ? -10.749 6.678 -5.268 1.00 83.69 99 SER A CA 1
ATOM 770 C C . SER A 1 99 ? -10.104 6.971 -3.905 1.00 83.69 99 SER A C 1
ATOM 772 O O . SER A 1 99 ? -9.229 7.843 -3.816 1.00 83.69 99 SER A O 1
ATOM 774 N N . PRO A 1 100 ? -10.478 6.240 -2.841 1.00 90.06 100 PRO A N 1
ATOM 775 C CA . PRO A 1 100 ? -9.876 6.402 -1.523 1.00 90.06 100 PRO A CA 1
ATOM 776 C C . PRO A 1 100 ? -8.342 6.234 -1.549 1.00 90.06 100 PRO A C 1
ATOM 778 O O . PRO A 1 100 ? -7.825 5.462 -2.362 1.00 90.06 100 PRO A O 1
ATOM 781 N N . PRO A 1 101 ? -7.589 6.905 -0.656 1.00 91.38 101 PRO A N 1
ATOM 782 C CA . PRO A 1 101 ? -6.122 6.854 -0.646 1.00 91.38 101 PRO A CA 1
ATOM 783 C C . PRO A 1 101 ? -5.530 5.440 -0.547 1.00 91.38 101 PRO A C 1
ATOM 785 O O . PRO A 1 101 ? -4.547 5.140 -1.219 1.00 91.38 101 PRO A O 1
ATOM 788 N N . LEU A 1 102 ? -6.145 4.544 0.234 1.00 92.12 102 LEU A N 1
ATOM 789 C CA . LEU A 1 102 ? -5.679 3.157 0.359 1.00 92.12 102 LEU A CA 1
ATOM 790 C C . LEU A 1 102 ? -5.878 2.351 -0.929 1.00 92.12 102 LEU A C 1
ATOM 792 O O . LEU A 1 102 ? -5.033 1.530 -1.264 1.00 92.12 102 LEU A O 1
ATOM 796 N N . VAL A 1 103 ? -6.944 2.622 -1.684 1.00 92.56 103 VAL A N 1
ATOM 797 C CA . VAL A 1 103 ? -7.192 1.989 -2.990 1.00 92.56 103 VAL A CA 1
ATOM 798 C C . VAL A 1 103 ? -6.169 2.475 -4.015 1.00 92.56 103 VAL A C 1
ATOM 800 O O . VAL A 1 103 ? -5.656 1.686 -4.803 1.00 92.56 103 VAL A O 1
ATOM 803 N N . GLN A 1 104 ? -5.820 3.766 -3.975 1.00 90.56 104 GLN A N 1
ATOM 804 C CA . GLN A 1 104 ? -4.761 4.322 -4.820 1.00 90.56 104 GLN A CA 1
ATOM 805 C C . GLN A 1 104 ? -3.394 3.711 -4.487 1.00 90.56 104 GLN A C 1
ATOM 807 O O . GLN A 1 104 ? -2.656 3.362 -5.406 1.00 90.56 104 GLN A O 1
ATOM 812 N N . LEU A 1 105 ? -3.072 3.533 -3.199 1.00 91.44 105 LEU A N 1
ATOM 813 C CA . LEU A 1 105 ? -1.845 2.849 -2.784 1.00 91.44 105 LEU A CA 1
ATOM 814 C C . LEU A 1 105 ? -1.842 1.386 -3.242 1.00 91.44 105 LEU A C 1
ATOM 816 O O . LEU A 1 105 ? -0.860 0.938 -3.821 1.00 91.44 105 LEU A O 1
ATOM 820 N N . ALA A 1 106 ? -2.941 0.657 -3.042 1.00 91.25 106 ALA A N 1
ATOM 821 C CA . ALA A 1 106 ? -3.067 -0.728 -3.482 1.00 91.25 106 ALA A CA 1
ATOM 822 C C . ALA A 1 106 ? -2.865 -0.858 -4.998 1.00 91.25 106 ALA A C 1
ATOM 824 O O . ALA A 1 106 ? -2.089 -1.698 -5.444 1.00 91.25 106 ALA A O 1
ATOM 825 N N . GLY A 1 107 ? -3.495 0.017 -5.786 1.00 88.44 107 GLY A N 1
ATOM 826 C CA . GLY A 1 107 ? -3.294 0.074 -7.233 1.00 88.44 107 GLY A CA 1
ATOM 827 C C . GLY A 1 107 ? -1.845 0.386 -7.612 1.00 88.44 107 GLY A C 1
ATOM 828 O O . GLY A 1 107 ? -1.293 -0.268 -8.493 1.00 88.44 107 GLY A O 1
ATOM 829 N N . ALA A 1 108 ? -1.204 1.329 -6.915 1.00 88.06 108 ALA A N 1
ATOM 830 C CA . ALA A 1 108 ? 0.198 1.665 -7.144 1.00 88.06 108 ALA A CA 1
ATOM 831 C C . ALA A 1 108 ? 1.132 0.486 -6.833 1.00 88.06 108 ALA A C 1
ATOM 833 O O . ALA A 1 108 ? 2.023 0.216 -7.627 1.00 88.06 108 ALA A O 1
ATOM 834 N N . LEU A 1 109 ? 0.909 -0.249 -5.738 1.00 87.81 109 LEU A N 1
ATOM 835 C CA . LEU A 1 109 ? 1.717 -1.418 -5.370 1.00 87.81 109 LEU A CA 1
ATOM 836 C C . LEU A 1 109 ? 1.486 -2.606 -6.310 1.00 87.81 109 LEU A C 1
ATOM 838 O O . LEU A 1 109 ? 2.441 -3.276 -6.682 1.00 87.81 109 LEU A O 1
ATOM 842 N N . LEU A 1 110 ? 0.242 -2.846 -6.730 1.00 84.25 110 LEU A N 1
ATOM 843 C CA . LEU A 1 110 ? -0.086 -3.893 -7.704 1.00 84.25 110 LEU A CA 1
ATOM 844 C C . LEU A 1 110 ? 0.480 -3.584 -9.100 1.00 84.25 110 LEU A C 1
ATOM 846 O O . LEU A 1 110 ? 0.787 -4.505 -9.853 1.00 84.25 110 LEU A O 1
ATOM 850 N N . ALA A 1 111 ? 0.628 -2.301 -9.440 1.00 78.44 111 ALA A N 1
ATOM 851 C CA . ALA A 1 111 ? 1.280 -1.847 -10.666 1.00 78.44 111 ALA A CA 1
ATOM 852 C C . ALA A 1 111 ? 2.810 -1.701 -10.525 1.00 78.44 111 ALA A C 1
ATOM 854 O O . ALA A 1 111 ? 3.513 -1.658 -11.538 1.00 78.44 111 ALA A O 1
ATOM 855 N N . ALA A 1 112 ? 3.331 -1.610 -9.295 1.00 71.12 112 ALA A N 1
ATOM 856 C CA . ALA A 1 112 ? 4.755 -1.508 -9.006 1.00 71.12 112 ALA A CA 1
ATOM 857 C C . ALA A 1 112 ? 5.418 -2.857 -9.291 1.00 71.12 112 ALA A C 1
ATOM 859 O O . ALA A 1 112 ? 5.210 -3.873 -8.633 1.00 71.12 112 ALA A O 1
ATOM 860 N N . ASN A 1 113 ? 6.193 -2.854 -10.361 1.00 53.88 113 ASN A N 1
ATOM 861 C CA . ASN A 1 113 ? 6.550 -4.027 -11.129 1.00 53.88 113 ASN A CA 1
ATOM 862 C C . ASN A 1 113 ? 7.744 -4.812 -10.540 1.00 53.88 113 ASN A C 1
ATOM 864 O O . ASN A 1 113 ? 8.665 -5.136 -11.282 1.00 53.88 113 ASN A O 1
ATOM 868 N N . GLU A 1 114 ? 7.745 -5.153 -9.244 1.00 50.69 114 GLU A N 1
ATOM 869 C CA . GLU A 1 114 ? 8.654 -6.200 -8.710 1.00 50.69 114 GLU A CA 1
ATOM 870 C C . GLU A 1 114 ? 8.122 -7.625 -8.973 1.00 50.69 114 GLU A C 1
ATOM 872 O O . GLU A 1 114 ? 8.797 -8.608 -8.690 1.00 50.69 114 GLU A O 1
ATOM 877 N N . LEU A 1 115 ? 6.933 -7.770 -9.574 1.00 50.66 115 LEU A N 1
ATOM 878 C CA . LEU A 1 115 ? 6.366 -9.071 -9.958 1.00 50.66 115 LEU A CA 1
ATOM 879 C C . LEU A 1 115 ? 6.614 -9.442 -11.437 1.00 50.66 115 LEU A C 1
ATOM 881 O O . LEU A 1 115 ? 6.276 -10.551 -11.846 1.00 50.66 115 LEU A O 1
ATOM 885 N N . ALA A 1 116 ? 7.217 -8.552 -12.242 1.00 45.16 116 ALA A N 1
ATOM 886 C CA . ALA A 1 116 ? 7.551 -8.833 -13.649 1.00 45.16 116 ALA A CA 1
ATOM 887 C C . ALA A 1 116 ? 9.030 -9.142 -13.919 1.00 45.16 116 ALA A C 1
ATOM 889 O O . ALA A 1 116 ? 9.330 -9.660 -14.994 1.00 45.16 116 ALA A O 1
ATOM 890 N N . TYR A 1 117 ? 9.939 -8.854 -12.985 1.00 39.47 117 TYR A N 1
ATOM 891 C CA . TYR A 1 117 ? 11.359 -9.179 -13.120 1.00 39.47 117 TYR A CA 1
ATOM 892 C C . TYR A 1 117 ? 11.884 -9.752 -11.805 1.00 39.47 117 TYR A C 1
ATOM 894 O O . TYR A 1 117 ? 12.181 -9.024 -10.865 1.00 39.47 117 TYR A O 1
ATOM 902 N N . ILE A 1 118 ? 11.979 -11.079 -11.761 1.00 40.41 118 ILE A N 1
ATOM 903 C CA . ILE A 1 118 ? 12.957 -11.759 -10.915 1.00 40.41 118 ILE A CA 1
ATOM 904 C C . ILE A 1 118 ? 14.285 -11.565 -11.657 1.00 40.41 118 ILE A C 1
ATOM 906 O O . ILE A 1 118 ? 14.406 -12.073 -12.774 1.00 40.41 118 ILE A O 1
ATOM 910 N N . ASP A 1 119 ? 15.201 -10.768 -11.107 1.00 42.09 119 ASP A N 1
ATOM 911 C CA . ASP A 1 119 ? 16.616 -10.800 -11.519 1.00 42.09 119 ASP A CA 1
ATOM 912 C C . ASP A 1 119 ? 17.257 -12.119 -11.054 1.00 42.09 119 ASP A C 1
ATOM 914 O O . ASP A 1 119 ? 16.965 -12.538 -9.904 1.00 42.09 119 ASP A O 1
#

Nearest PDB structures (foldseek):
  2khm-assembly1_B  TM=3.376E-01  e=1.594E+00  Araneus diadematus
  2xpx-assembly1_A  TM=3.532E-01  e=6.695E+00  human gammaherpesvirus 4

Solvent-accessible surface area (backbone atoms only — not comparable to full-atom values): 7437 Å² total; per-residue (Å²): 141,88,88,83,84,85,81,77,92,72,89,74,80,88,74,91,72,79,79,75,78,83,73,76,70,91,56,65,73,63,46,58,80,69,34,67,64,47,56,51,49,12,45,54,53,26,57,53,27,60,75,74,31,88,49,71,64,55,24,48,43,52,47,44,26,70,76,68,74,41,76,63,51,78,66,55,47,50,51,47,46,49,50,48,51,54,40,43,59,52,31,74,74,45,56,93,82,49,76,58,47,54,32,51,49,34,41,49,55,74,63,48,67,72,86,79,55,86,130

Radius of gyration: 19.86 Å; Cα contacts (8 Å, |Δi|>4): 72; chains: 1; bounding box: 47×56×43 Å

Secondary structure (DSSP, 8-state):
-------------------------TTHHHHHTT-HHHHHHHHHHHHHHHHH-SSHHHHHHHHHHHHHSS---HHHHHHHHHHHHHHHHHHHHSTTTS--HHHHHHHHHHHSSSSS---

Sequence (119 aa):
MPQVFRTFDAASPDNHTPIRAQTSVPQQGLYLLNSDFVAELAQQLADRTEQAASVPSAQAAWMFKQVFCRTPDAVEQALLDEFLQATRENHNSNAVSRSPPLVQLAGALLAANELAYID